Protein AF-A0A9N9NMV3-F1 (afdb_monomer_lite)

Sequence (91 aa):
SKLIDKITELEKENIKIKGGNVKLKQNIDELKKELEFKKNQKFQEKCILIAQILFNKEPIVEYYPSFMEELELDAFFQHHRIALEVQGAQH

Radius of gyration: 24.96 Å; chains: 1; bounding box: 46×26×73 Å

Secondary structure (DSSP, 8-state):
-HHHHHHHHHHHHHHHHHHHHHHHHHHHHHHHHHHHHHHHHHHHHHHHHHHHHHHTS--B------TTSS---SEEETTTTEEE-------

pLDDT: mean 82.85, std 15.13, range [41.72, 97.94]

Organism: NCBI:txid1348616

Foldseek 3Di:
DVVVVVVVVVVVVVVVVVVVVVVVVVVVVVVVVVVLVVVLVVVLVVVQVVVCVVVVHHWDCDQDCDPVNDAGFSTADVVVRDTHDRDRPDD

Structure (mmCIF, N/CA/C/O backbone):
data_AF-A0A9N9NMV3-F1
#
_entry.id   AF-A0A9N9NMV3-F1
#
loop_
_atom_site.group_PDB
_atom_site.id
_atom_site.type_symbol
_atom_site.label_atom_id
_atom_site.label_alt_id
_atom_site.label_comp_id
_atom_site.label_asym_id
_atom_site.label_entity_id
_atom_site.label_seq_id
_atom_site.pdbx_PDB_ins_code
_atom_site.Cartn_x
_atom_site.Cartn_y
_atom_site.Cartn_z
_atom_site.occupancy
_atom_site.B_iso_or_equiv
_atom_site.auth_seq_id
_atom_site.auth_comp_id
_atom_site.auth_asym_id
_atom_site.auth_atom_id
_atom_site.pdbx_PDB_model_num
ATOM 1 N N . SER A 1 1 ? 28.188 3.502 -43.271 1.00 86.06 1 SER A N 1
ATOM 2 C CA . SER A 1 1 ? 27.398 4.584 -43.908 1.00 86.06 1 SER A CA 1
ATOM 3 C C . SER A 1 1 ? 26.873 5.458 -42.790 1.00 86.06 1 SER A C 1
ATOM 5 O O . SER A 1 1 ? 26.326 4.889 -41.857 1.00 86.06 1 SER A O 1
ATOM 7 N N . LYS A 1 2 ? 26.986 6.793 -42.886 1.00 92.62 2 LYS A N 1
ATOM 8 C CA . LYS A 1 2 ? 26.512 7.743 -41.853 1.00 92.62 2 LYS A CA 1
ATOM 9 C C . LYS A 1 2 ? 25.059 7.499 -41.408 1.00 92.62 2 LYS A C 1
ATOM 11 O O . LYS A 1 2 ? 24.688 7.837 -40.291 1.00 92.62 2 LYS A O 1
ATOM 16 N N . LEU A 1 3 ? 24.239 6.912 -42.285 1.00 95.06 3 LEU A N 1
ATOM 17 C CA . LEU A 1 3 ? 22.855 6.544 -41.989 1.00 95.06 3 LEU A CA 1
ATOM 18 C C . LEU A 1 3 ? 22.756 5.389 -40.976 1.00 95.06 3 LEU A C 1
ATOM 20 O O . LEU A 1 3 ? 21.938 5.445 -40.066 1.00 95.06 3 LEU A O 1
ATOM 24 N N . ILE A 1 4 ? 23.600 4.364 -41.120 1.00 95.06 4 ILE A N 1
ATOM 25 C CA . ILE A 1 4 ? 23.612 3.176 -40.250 1.00 95.06 4 ILE A CA 1
ATOM 26 C C . ILE A 1 4 ? 24.067 3.559 -38.838 1.00 95.06 4 ILE A C 1
ATOM 28 O O . ILE A 1 4 ? 23.480 3.108 -37.856 1.00 95.06 4 ILE A O 1
ATOM 32 N N . ASP A 1 5 ? 25.060 4.445 -38.738 1.00 95.31 5 ASP A N 1
ATOM 33 C CA . ASP A 1 5 ? 25.568 4.929 -37.451 1.00 95.31 5 ASP A CA 1
ATOM 34 C C . ASP A 1 5 ? 24.465 5.678 -36.683 1.00 95.31 5 ASP A C 1
ATOM 36 O O . ASP A 1 5 ? 24.218 5.400 -35.511 1.00 95.31 5 ASP A O 1
ATOM 40 N N . LYS A 1 6 ? 23.708 6.538 -37.381 1.00 96.75 6 LYS A N 1
ATOM 41 C CA . LYS A 1 6 ? 22.568 7.271 -36.811 1.00 96.75 6 LYS A CA 1
ATOM 42 C C . LYS A 1 6 ? 21.425 6.350 -36.367 1.00 96.75 6 LYS A C 1
ATOM 44 O O . LYS A 1 6 ? 20.830 6.580 -35.319 1.00 96.75 6 LYS A O 1
ATOM 49 N N . ILE A 1 7 ? 21.116 5.308 -37.144 1.00 97.25 7 ILE A N 1
ATOM 50 C CA . ILE A 1 7 ? 20.114 4.296 -36.763 1.00 97.25 7 ILE A CA 1
ATOM 51 C C . ILE A 1 7 ? 20.548 3.586 -35.476 1.00 97.25 7 ILE A C 1
ATOM 53 O O . ILE A 1 7 ? 19.760 3.479 -34.541 1.00 97.25 7 ILE A O 1
ATOM 57 N N . THR A 1 8 ? 21.818 3.189 -35.394 1.00 96.50 8 THR A N 1
ATOM 58 C CA . THR A 1 8 ? 22.378 2.511 -34.216 1.00 96.50 8 THR A CA 1
ATOM 59 C C . THR A 1 8 ? 22.316 3.391 -32.960 1.00 96.50 8 THR A C 1
ATOM 61 O O . THR A 1 8 ? 22.030 2.901 -31.866 1.00 96.50 8 THR A O 1
ATOM 64 N N . GLU A 1 9 ? 22.577 4.696 -33.078 1.00 96.88 9 GLU A N 1
ATOM 65 C CA . GLU A 1 9 ? 22.432 5.640 -31.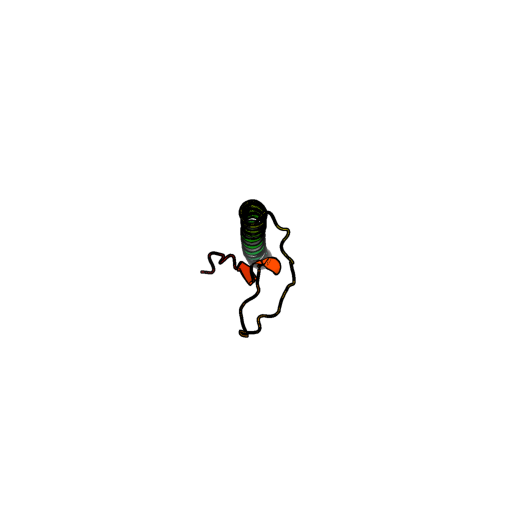958 1.00 96.88 9 GLU A CA 1
ATOM 66 C C . GLU A 1 9 ? 20.976 5.763 -31.495 1.00 96.88 9 GLU A C 1
ATOM 68 O O . GLU A 1 9 ? 20.701 5.650 -30.299 1.00 96.88 9 GLU A O 1
ATOM 73 N N . LEU A 1 10 ? 20.036 5.907 -32.434 1.00 97.31 10 LEU A N 1
ATOM 74 C CA . LEU A 1 10 ? 18.606 5.980 -32.125 1.00 97.31 10 LEU A CA 1
ATOM 75 C C . LEU A 1 10 ? 18.091 4.698 -31.459 1.00 97.31 10 LEU A C 1
ATOM 77 O O . LEU A 1 10 ? 17.274 4.764 -30.542 1.00 97.31 10 LEU A O 1
ATOM 81 N N . GLU A 1 11 ? 18.577 3.526 -31.870 1.00 97.25 11 GLU A N 1
ATOM 82 C CA . GLU A 1 11 ? 18.236 2.255 -31.225 1.00 97.25 11 GLU A CA 1
ATOM 83 C C . GLU A 1 11 ? 18.723 2.201 -29.773 1.00 97.25 11 GLU A C 1
ATOM 85 O O . GLU A 1 11 ? 17.967 1.792 -28.887 1.00 97.25 11 GLU A O 1
ATOM 90 N N . LYS A 1 12 ? 19.945 2.677 -29.498 1.00 96.88 12 LYS A N 1
ATOM 91 C CA . LYS A 1 12 ? 20.483 2.772 -28.129 1.00 96.88 12 LYS A CA 1
ATOM 92 C C . LYS A 1 12 ? 19.658 3.718 -27.260 1.00 96.88 12 LYS A C 1
ATOM 94 O O . LYS A 1 12 ? 19.330 3.374 -26.122 1.00 96.88 12 LYS A O 1
ATOM 99 N N . GLU A 1 13 ? 19.296 4.887 -27.786 1.00 97.50 13 GLU A N 1
ATOM 100 C CA . GLU A 1 13 ? 18.421 5.831 -27.085 1.00 97.50 13 GLU A CA 1
ATOM 101 C C . GLU A 1 13 ? 17.044 5.221 -26.814 1.00 97.50 13 GLU A C 1
ATOM 103 O O . GLU A 1 13 ? 16.545 5.304 -25.693 1.00 97.50 13 GLU A O 1
ATOM 108 N N . ASN A 1 14 ? 16.463 4.525 -27.792 1.00 97.56 14 ASN A N 1
ATOM 109 C CA . ASN A 1 14 ? 15.171 3.864 -27.642 1.00 97.56 14 ASN A CA 1
ATOM 110 C C . ASN A 1 14 ? 15.212 2.761 -26.570 1.00 97.56 14 ASN A C 1
ATOM 112 O O . ASN A 1 14 ? 14.306 2.668 -25.743 1.00 97.56 14 ASN A O 1
ATOM 116 N N . ILE A 1 15 ? 16.282 1.961 -26.515 1.00 97.62 15 ILE A N 1
ATOM 117 C CA . 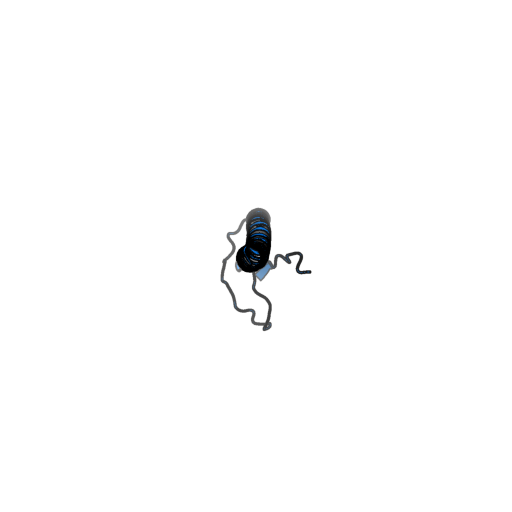ILE A 1 15 ? 16.485 0.962 -25.451 1.00 97.62 15 ILE A CA 1
ATOM 118 C C . ILE A 1 15 ? 16.551 1.643 -24.078 1.00 97.62 15 ILE A C 1
ATOM 120 O O . ILE A 1 15 ? 15.881 1.205 -23.140 1.00 97.62 15 ILE A O 1
ATOM 124 N N . LYS A 1 16 ? 17.302 2.745 -23.959 1.00 97.69 16 LYS A N 1
ATOM 125 C CA . LYS A 1 16 ? 17.411 3.513 -22.710 1.00 97.69 16 LYS A CA 1
ATOM 126 C C . LYS A 1 16 ? 16.063 4.100 -22.279 1.00 97.69 16 LYS A C 1
ATOM 128 O O . LYS A 1 16 ? 15.703 3.991 -21.108 1.00 97.69 16 LYS A O 1
ATOM 133 N N . ILE A 1 17 ? 15.304 4.674 -23.214 1.00 97.94 17 ILE A N 1
ATOM 134 C CA . ILE A 1 17 ? 13.963 5.223 -22.966 1.00 97.94 17 ILE A CA 1
ATOM 135 C C . ILE A 1 17 ? 13.008 4.116 -22.517 1.00 97.94 17 ILE A C 1
ATOM 137 O O . ILE A 1 17 ? 12.325 4.270 -21.506 1.00 97.94 17 ILE A O 1
ATOM 141 N N . LYS A 1 18 ? 12.992 2.971 -23.209 1.00 97.50 18 LYS A N 1
ATOM 142 C CA . LYS A 1 18 ? 12.170 1.815 -22.824 1.00 97.50 18 LYS A CA 1
ATOM 143 C C . LYS A 1 18 ? 12.503 1.330 -21.414 1.00 97.50 18 LYS A C 1
ATOM 145 O O . LYS A 1 18 ? 11.586 1.110 -20.628 1.00 97.50 18 LYS A O 1
ATOM 150 N N . GLY A 1 19 ? 13.788 1.229 -21.071 1.00 97.81 19 GLY A N 1
ATOM 151 C CA . GLY A 1 19 ? 14.223 0.881 -19.716 1.00 97.81 19 GLY A CA 1
ATOM 152 C C . GLY A 1 19 ? 13.740 1.886 -18.665 1.00 97.81 19 GLY A C 1
ATOM 153 O O . GLY A 1 19 ? 13.204 1.493 -17.629 1.00 97.81 19 GLY A O 1
ATOM 154 N N . GLY A 1 20 ? 13.850 3.185 -18.961 1.00 97.94 20 GLY A N 1
ATOM 155 C CA . GLY A 1 20 ? 13.316 4.252 -18.110 1.00 97.94 20 GLY A CA 1
ATOM 156 C C . GLY A 1 20 ? 11.802 4.147 -17.904 1.00 97.94 20 GLY A C 1
ATOM 157 O O . GLY A 1 20 ? 11.331 4.236 -16.773 1.00 97.94 20 GLY A O 1
ATOM 158 N N . ASN A 1 21 ? 11.047 3.874 -18.970 1.00 97.69 21 ASN A N 1
ATOM 159 C CA . ASN A 1 21 ? 9.592 3.722 -18.914 1.00 97.69 21 ASN A CA 1
ATOM 160 C C . ASN A 1 21 ? 9.157 2.528 -18.054 1.00 97.69 21 ASN A C 1
ATOM 162 O O . ASN A 1 21 ? 8.189 2.642 -17.304 1.00 97.69 21 ASN A O 1
ATOM 166 N N . VAL A 1 22 ? 9.873 1.399 -18.122 1.00 97.69 22 VAL A N 1
ATOM 167 C CA . VAL A 1 22 ? 9.601 0.234 -17.259 1.00 97.69 22 VAL A CA 1
ATOM 168 C C . VAL A 1 22 ? 9.796 0.597 -15.788 1.00 97.69 22 VAL A C 1
ATOM 170 O O . VAL A 1 22 ? 8.914 0.326 -14.974 1.00 97.69 22 VAL A O 1
ATOM 173 N N . LYS A 1 23 ? 10.902 1.272 -15.453 1.00 97.50 23 LYS A N 1
ATOM 174 C CA . LYS A 1 23 ? 11.188 1.695 -14.076 1.00 97.50 23 LYS A CA 1
ATOM 175 C C . LYS A 1 23 ? 10.163 2.706 -13.555 1.00 97.50 23 LYS A C 1
ATOM 177 O O . LYS A 1 23 ? 9.699 2.591 -12.428 1.00 97.50 23 LYS A O 1
ATOM 182 N N . LEU A 1 24 ? 9.768 3.675 -14.383 1.00 97.81 24 LEU A N 1
ATOM 183 C CA . LEU A 1 24 ? 8.723 4.636 -14.024 1.00 97.81 24 LEU A CA 1
ATOM 184 C C . LEU A 1 24 ? 7.384 3.946 -13.756 1.00 97.81 24 LEU A C 1
ATOM 186 O O . LEU A 1 24 ? 6.702 4.302 -12.799 1.00 97.81 24 LEU A O 1
ATOM 190 N N . LYS A 1 25 ? 7.023 2.941 -14.561 1.00 97.75 25 LYS A N 1
ATOM 191 C CA . LYS A 1 25 ? 5.799 2.165 -14.349 1.00 97.75 25 LYS A CA 1
ATOM 192 C C . LYS A 1 25 ? 5.818 1.423 -13.008 1.00 97.75 25 LYS A C 1
ATOM 194 O O . LYS A 1 25 ? 4.845 1.517 -12.272 1.00 97.75 25 LYS A O 1
ATOM 199 N N . GLN A 1 26 ? 6.931 0.769 -12.671 1.00 96.38 26 GLN A N 1
ATOM 200 C CA . GLN A 1 26 ? 7.105 0.101 -11.373 1.00 96.38 26 GLN A CA 1
ATOM 201 C C . GLN A 1 26 ? 6.944 1.080 -10.204 1.00 96.38 26 GLN A C 1
ATOM 203 O O . GLN A 1 26 ? 6.144 0.830 -9.307 1.00 96.38 26 GLN A O 1
ATOM 208 N N . ASN A 1 27 ? 7.609 2.239 -10.267 1.00 97.50 27 ASN A N 1
ATOM 209 C CA . ASN A 1 27 ? 7.486 3.270 -9.235 1.00 97.50 27 ASN A CA 1
ATOM 210 C C . ASN A 1 27 ? 6.039 3.774 -9.078 1.00 97.50 27 ASN A C 1
ATOM 212 O O . ASN A 1 27 ? 5.594 4.041 -7.967 1.00 97.50 27 ASN A O 1
ATOM 216 N N . ILE A 1 28 ? 5.292 3.923 -10.179 1.00 97.56 28 ILE A N 1
ATOM 217 C CA . ILE A 1 28 ? 3.878 4.329 -10.128 1.00 97.56 28 ILE A CA 1
ATOM 218 C C . ILE A 1 28 ? 3.032 3.271 -9.415 1.00 97.56 28 ILE A C 1
ATOM 220 O O . ILE A 1 28 ? 2.168 3.629 -8.615 1.00 97.56 28 ILE A O 1
ATOM 224 N N . ASP A 1 29 ? 3.258 1.990 -9.698 1.00 95.75 29 ASP A N 1
ATOM 225 C CA . ASP A 1 29 ? 2.504 0.902 -9.074 1.00 95.75 29 ASP A CA 1
ATOM 226 C C . ASP A 1 29 ? 2.822 0.785 -7.571 1.00 95.75 29 ASP A C 1
ATOM 228 O O . ASP A 1 29 ? 1.913 0.584 -6.766 1.00 95.75 29 ASP A O 1
ATOM 232 N N . GLU A 1 30 ? 4.078 0.996 -7.168 1.00 94.81 30 GLU A N 1
ATOM 233 C CA . GLU A 1 30 ? 4.476 1.088 -5.754 1.00 94.81 30 GLU A CA 1
ATOM 234 C C . GLU A 1 30 ? 3.816 2.278 -5.045 1.00 94.81 30 GLU A C 1
ATOM 236 O O . GLU A 1 30 ? 3.211 2.109 -3.986 1.00 94.81 30 GLU A O 1
ATOM 241 N N . LEU A 1 31 ? 3.843 3.469 -5.655 1.00 94.50 31 LEU A N 1
ATOM 242 C CA . LEU A 1 31 ? 3.208 4.666 -5.092 1.00 94.50 31 LEU A CA 1
ATOM 243 C C . LEU A 1 31 ? 1.688 4.519 -4.954 1.00 94.50 31 LEU A C 1
ATOM 245 O O . LEU A 1 31 ? 1.103 5.048 -4.008 1.00 94.50 31 LEU A O 1
ATOM 249 N N . LYS A 1 32 ? 1.028 3.806 -5.875 1.00 92.56 32 LYS A N 1
ATOM 250 C CA . LYS A 1 32 ? -0.407 3.496 -5.763 1.00 92.56 32 LYS A CA 1
ATOM 251 C C . LYS A 1 32 ? -0.697 2.611 -4.557 1.00 92.56 32 LYS A C 1
ATOM 253 O O . LYS A 1 32 ? -1.591 2.945 -3.784 1.00 92.56 32 LYS A O 1
ATOM 258 N N . LYS A 1 33 ? 0.090 1.546 -4.367 1.00 88.31 33 LYS A N 1
ATOM 259 C CA . LYS A 1 33 ? -0.023 0.662 -3.197 1.00 88.31 33 LYS A CA 1
ATOM 260 C C . LYS A 1 33 ? 0.203 1.426 -1.895 1.00 88.31 33 LYS A C 1
ATOM 262 O O . LYS A 1 33 ? -0.576 1.284 -0.960 1.00 88.31 33 LYS A O 1
ATOM 267 N N . GLU A 1 34 ? 1.223 2.284 -1.843 1.00 85.88 34 GLU A N 1
ATOM 268 C CA . GLU A 1 34 ? 1.492 3.118 -0.665 1.00 85.88 34 GLU A CA 1
ATOM 269 C C . GLU A 1 34 ? 0.338 4.097 -0.381 1.00 85.88 34 GLU A C 1
ATOM 271 O O . GLU A 1 34 ? -0.049 4.305 0.771 1.00 85.88 34 GLU A O 1
ATOM 276 N N . LEU A 1 35 ? -0.246 4.692 -1.426 1.00 83.75 35 LEU A N 1
ATOM 277 C CA . LEU A 1 35 ? -1.388 5.593 -1.290 1.00 83.75 35 LEU A CA 1
ATOM 278 C C . LEU A 1 35 ? -2.637 4.870 -0.770 1.00 83.75 35 LEU A C 1
ATOM 280 O O . LEU A 1 35 ? -3.347 5.419 0.074 1.00 83.75 35 LEU A O 1
ATOM 284 N N . GLU A 1 36 ? -2.920 3.668 -1.269 1.00 80.75 36 GLU A N 1
ATOM 285 C CA . GLU A 1 36 ? -4.019 2.828 -0.782 1.00 80.75 36 GLU A CA 1
ATOM 286 C C . GLU A 1 36 ? -3.800 2.414 0.673 1.00 80.75 36 GLU A C 1
ATOM 288 O O . GLU A 1 36 ? -4.689 2.622 1.499 1.00 80.75 36 GLU A O 1
ATOM 293 N N . PHE A 1 37 ? -2.593 1.956 1.016 1.00 79.50 37 PHE A N 1
ATOM 294 C CA . PHE A 1 37 ? -2.216 1.628 2.390 1.00 79.50 37 PHE A CA 1
ATOM 295 C C . PHE A 1 37 ? -2.463 2.806 3.345 1.00 79.50 37 PHE A C 1
ATOM 297 O O . PHE A 1 37 ? -3.152 2.657 4.352 1.00 79.50 37 PHE A O 1
ATOM 304 N N . LYS A 1 38 ? -2.005 4.017 2.995 1.00 78.31 38 LYS A N 1
ATOM 305 C CA . LYS A 1 38 ? -2.219 5.224 3.817 1.00 78.31 38 LYS A CA 1
ATOM 306 C C . LYS A 1 38 ? -3.690 5.611 3.960 1.00 78.31 38 LYS A C 1
ATOM 308 O O . LYS A 1 38 ? -4.097 6.122 5.005 1.00 78.31 38 LYS A O 1
ATOM 313 N N . LYS A 1 39 ? -4.503 5.420 2.916 1.00 76.50 39 LYS A N 1
ATOM 314 C CA . LYS A 1 39 ? -5.952 5.670 2.996 1.00 76.50 39 LYS A CA 1
ATOM 315 C C . LYS A 1 39 ? -6.623 4.694 3.957 1.00 76.50 39 LYS A C 1
ATOM 317 O O . LYS A 1 39 ? -7.437 5.139 4.766 1.00 76.50 39 LYS A O 1
ATOM 322 N N . ASN A 1 40 ? -6.254 3.418 3.883 1.00 79.56 40 ASN A N 1
ATOM 323 C CA . ASN A 1 40 ? -6.776 2.377 4.763 1.00 79.56 40 ASN A CA 1
ATOM 324 C C . ASN A 1 40 ? -6.355 2.632 6.215 1.00 79.56 40 ASN A C 1
ATOM 326 O O . ASN A 1 40 ? -7.221 2.651 7.082 1.00 79.56 40 ASN A O 1
ATOM 330 N N . GLN A 1 41 ? -5.094 3.003 6.459 1.00 81.88 41 GLN A N 1
ATOM 331 C CA . GLN A 1 41 ? -4.602 3.403 7.783 1.00 81.88 41 GLN A CA 1
ATOM 332 C C . GLN A 1 41 ? -5.398 4.576 8.377 1.00 81.88 41 GLN A C 1
ATOM 334 O O . GLN A 1 41 ? -5.888 4.512 9.501 1.00 81.88 41 GLN A O 1
ATOM 339 N N . LYS A 1 42 ? -5.612 5.647 7.602 1.00 82.38 42 LYS A N 1
ATOM 340 C CA . LYS A 1 42 ? -6.403 6.802 8.060 1.00 82.38 42 LYS A CA 1
ATOM 341 C C . LYS A 1 42 ? -7.863 6.435 8.354 1.00 82.38 42 LYS A C 1
ATOM 343 O O . LYS A 1 42 ? -8.521 7.099 9.155 1.00 82.38 42 LYS A O 1
ATOM 348 N N . PHE A 1 43 ? -8.407 5.442 7.654 1.00 83.75 43 PHE A N 1
ATOM 349 C CA . PHE A 1 43 ? -9.749 4.930 7.914 1.00 83.75 43 PHE A CA 1
ATOM 350 C C . PHE A 1 43 ? -9.779 4.072 9.186 1.00 83.75 43 PHE A C 1
ATOM 352 O O . PHE A 1 43 ? -10.622 4.327 10.044 1.00 83.75 43 PHE A O 1
ATOM 359 N N . GLN A 1 44 ? -8.811 3.165 9.355 1.00 82.50 44 GLN A N 1
ATOM 360 C CA . GLN A 1 44 ? -8.594 2.373 10.570 1.00 82.50 44 GLN A CA 1
ATOM 361 C C . GLN A 1 44 ? -8.529 3.262 11.816 1.00 82.50 44 GLN A C 1
ATOM 363 O O . GLN A 1 44 ? -9.317 3.084 12.742 1.00 82.50 44 GLN A O 1
ATOM 368 N N . GLU A 1 45 ? -7.690 4.299 11.803 1.00 85.25 45 GLU A N 1
ATOM 369 C CA . GLU A 1 45 ? -7.558 5.254 12.913 1.00 85.25 45 GLU A CA 1
ATOM 370 C C . GLU A 1 45 ? -8.891 5.923 13.285 1.00 85.25 45 GLU A C 1
ATOM 372 O O . GLU A 1 45 ? -9.213 6.087 14.464 1.00 85.25 45 GLU A O 1
ATOM 377 N N . LYS A 1 46 ? -9.709 6.287 12.288 1.00 89.38 46 LYS A N 1
ATOM 378 C CA . LYS A 1 46 ? -11.037 6.873 12.525 1.00 89.38 46 LYS A CA 1
ATOM 379 C C . LYS A 1 46 ? -12.013 5.864 13.120 1.00 89.38 46 LYS A C 1
ATOM 381 O O . LYS A 1 46 ? -12.769 6.231 14.016 1.00 89.38 46 LYS A O 1
ATOM 386 N N . CYS A 1 47 ? -12.017 4.627 12.628 1.00 85.88 47 CYS A N 1
ATOM 387 C CA . CYS A 1 47 ? -12.845 3.550 13.171 1.00 85.88 47 CYS A CA 1
ATOM 388 C C . CYS A 1 47 ? -12.486 3.262 14.629 1.00 85.88 47 CYS A C 1
ATOM 390 O O . CYS A 1 47 ? -13.386 3.181 15.467 1.00 85.88 47 CYS A O 1
ATOM 392 N N . ILE A 1 48 ? -11.187 3.198 14.938 1.00 85.19 48 ILE A N 1
ATOM 393 C CA . ILE A 1 48 ? -10.689 3.058 16.306 1.00 85.19 48 ILE A CA 1
ATOM 394 C C . ILE A 1 48 ? -11.234 4.204 17.154 1.00 85.19 48 ILE A C 1
ATOM 396 O O . ILE A 1 48 ? -11.937 3.928 18.119 1.00 85.19 48 ILE A O 1
ATOM 400 N N . LEU A 1 49 ? -11.011 5.466 16.762 1.00 89.81 49 LEU A N 1
ATOM 401 C CA . LEU A 1 49 ? -11.468 6.651 17.504 1.00 89.81 49 LEU A CA 1
ATOM 402 C C . LEU A 1 49 ? -12.983 6.642 17.773 1.00 89.81 49 LEU A C 1
ATOM 404 O O . LEU A 1 49 ? -13.415 6.929 18.888 1.00 89.81 49 LEU A O 1
ATOM 408 N N . ILE A 1 50 ? -13.797 6.283 16.775 1.00 89.50 50 ILE A N 1
ATOM 409 C CA . ILE A 1 50 ? -15.252 6.148 16.938 1.00 89.50 50 ILE A CA 1
ATOM 410 C C . ILE A 1 50 ? -15.573 5.086 17.993 1.00 89.50 50 ILE A C 1
ATOM 412 O O . ILE A 1 50 ? -16.391 5.336 18.878 1.00 89.50 50 ILE A O 1
ATOM 416 N N . ALA A 1 51 ? -14.918 3.925 17.943 1.00 87.19 51 ALA A N 1
ATOM 417 C CA . ALA A 1 51 ? -15.107 2.875 18.934 1.00 87.19 51 ALA A CA 1
ATOM 418 C C . ALA A 1 51 ? -14.663 3.322 20.341 1.00 87.19 51 ALA A C 1
ATOM 420 O O . ALA A 1 51 ? -15.372 3.044 21.306 1.00 87.19 51 ALA A O 1
ATOM 421 N N . GLN A 1 52 ? -13.577 4.096 20.473 1.00 88.88 52 GLN A N 1
ATOM 422 C CA . GLN A 1 52 ? -13.177 4.681 21.764 1.00 88.88 52 GLN A CA 1
ATOM 423 C C . GLN A 1 52 ? -14.282 5.558 22.358 1.00 88.88 52 GLN A C 1
ATOM 425 O O . GLN A 1 52 ? -14.588 5.448 23.545 1.00 88.88 52 GLN A O 1
ATOM 430 N N . ILE A 1 53 ? -14.904 6.401 21.525 1.00 92.44 53 ILE A N 1
ATOM 431 C CA . ILE A 1 53 ? -15.997 7.294 21.927 1.00 92.44 53 ILE A CA 1
ATOM 432 C C . ILE A 1 53 ? -17.247 6.488 22.305 1.00 92.44 53 ILE A C 1
ATOM 434 O O . ILE A 1 53 ? -17.848 6.753 23.344 1.00 92.44 53 ILE A O 1
ATOM 438 N N . LEU A 1 54 ? -17.629 5.491 21.499 1.00 90.81 54 LEU A N 1
ATOM 439 C CA . LEU A 1 54 ? -18.814 4.658 21.742 1.00 90.81 54 LEU A CA 1
ATOM 440 C C . LEU A 1 54 ? -18.691 3.820 23.016 1.00 90.81 54 LEU A C 1
ATOM 442 O O . LEU A 1 54 ? -19.658 3.686 23.764 1.00 90.81 54 LEU A O 1
ATOM 446 N N . PHE A 1 55 ? -17.509 3.262 23.266 1.00 86.88 55 PHE A N 1
ATOM 447 C CA . PHE A 1 55 ? -17.261 2.420 24.432 1.00 86.88 55 PHE A CA 1
ATOM 448 C C . PHE A 1 55 ? -16.786 3.211 25.653 1.00 86.88 55 PHE A C 1
ATOM 450 O O . PHE A 1 55 ? -16.712 2.638 26.738 1.00 86.88 55 PHE A O 1
ATOM 457 N N . ASN A 1 56 ? -16.477 4.505 25.499 1.00 89.44 56 ASN A N 1
ATOM 458 C CA . ASN A 1 56 ? -15.884 5.364 26.527 1.00 89.44 56 ASN A CA 1
ATOM 459 C C . ASN A 1 56 ? -14.684 4.692 27.229 1.00 89.44 56 ASN A C 1
ATOM 461 O O . ASN A 1 56 ? -14.552 4.700 28.459 1.00 89.44 56 ASN A O 1
ATOM 465 N N . LYS A 1 57 ? -13.855 4.012 26.432 1.00 85.94 57 LYS A N 1
ATOM 466 C CA . LYS A 1 57 ? -12.681 3.252 26.870 1.00 85.94 57 LYS A CA 1
ATOM 467 C C . LYS A 1 57 ? -11.596 3.350 25.814 1.00 85.94 57 LYS A C 1
ATOM 469 O O . LYS A 1 57 ? -11.882 3.300 24.621 1.00 85.94 57 LYS A O 1
ATOM 474 N N . GLU A 1 58 ? -10.353 3.425 26.267 1.00 84.00 58 GLU A N 1
ATOM 475 C CA . GLU A 1 58 ? -9.213 3.257 25.377 1.00 84.00 58 GLU A CA 1
ATOM 476 C C . GLU A 1 58 ? -9.101 1.776 24.963 1.00 84.00 58 GLU A C 1
ATOM 478 O O . GLU A 1 58 ? -9.278 0.887 25.806 1.00 84.00 58 GLU A O 1
ATOM 483 N N . PRO A 1 59 ? -8.861 1.488 23.675 1.00 80.56 59 PRO A N 1
ATOM 484 C CA . PRO A 1 59 ? -8.573 0.157 23.204 1.00 80.56 59 PRO A CA 1
ATOM 485 C C . PRO A 1 59 ? -7.133 -0.174 23.552 1.00 80.56 59 PRO A C 1
ATOM 487 O O . PRO A 1 59 ? -6.237 0.670 23.507 1.00 80.56 59 PRO A O 1
ATOM 490 N N . ILE A 1 60 ? -6.904 -1.445 23.812 1.00 77.06 60 ILE A N 1
ATOM 491 C CA . ILE A 1 60 ? -5.572 -2.001 23.769 1.00 77.06 60 ILE A CA 1
ATOM 492 C C . ILE A 1 60 ? -5.288 -2.259 22.291 1.00 77.06 60 ILE A C 1
ATOM 494 O O . ILE A 1 60 ? -5.907 -3.120 21.663 1.00 77.06 60 ILE A O 1
ATOM 498 N N . VAL A 1 61 ? -4.390 -1.460 21.717 1.00 64.19 61 VAL A N 1
ATOM 499 C CA . VAL A 1 61 ? -3.803 -1.741 20.402 1.00 64.19 61 VAL A CA 1
ATOM 500 C C . VAL A 1 61 ? -2.706 -2.775 20.634 1.00 64.19 61 VAL A C 1
ATOM 502 O O . VAL A 1 61 ? -1.516 -2.477 20.631 1.00 64.19 61 VAL A O 1
ATOM 505 N N . GLU A 1 62 ? -3.119 -3.995 20.957 1.00 56.12 62 GLU A N 1
ATOM 506 C CA . GLU A 1 62 ? -2.240 -5.151 20.911 1.00 56.12 62 GLU A CA 1
ATOM 507 C C . GLU A 1 62 ? -2.418 -5.748 19.524 1.00 56.12 62 GLU A C 1
ATOM 509 O O . GLU A 1 62 ? -3.490 -6.260 19.200 1.00 56.12 62 GLU A O 1
ATOM 514 N N . TYR A 1 63 ? -1.367 -5.652 18.705 1.00 50.47 63 TYR A N 1
ATOM 515 C CA . TYR A 1 63 ? -1.209 -6.482 17.517 1.00 50.47 63 TYR A CA 1
ATOM 516 C C . TYR A 1 63 ? -1.185 -7.929 18.009 1.00 50.47 63 TYR A C 1
ATOM 518 O O . TYR A 1 63 ? -0.134 -8.471 18.350 1.00 50.47 63 TYR A O 1
ATOM 526 N N . TYR A 1 64 ? -2.364 -8.520 18.171 1.00 51.66 64 TYR A N 1
ATOM 527 C CA . TYR A 1 64 ? -2.494 -9.933 18.449 1.00 51.66 64 TYR A CA 1
ATOM 528 C C . TYR A 1 64 ? -2.362 -10.624 17.097 1.00 51.66 64 TYR A C 1
ATOM 530 O O . TYR A 1 64 ? -3.240 -10.440 16.250 1.00 51.66 64 TYR A O 1
ATOM 538 N N . PRO A 1 65 ? -1.312 -11.434 16.875 1.00 48.81 65 PRO A N 1
ATOM 539 C CA . PRO A 1 65 ? -1.406 -12.462 15.861 1.00 48.81 65 PRO A CA 1
ATOM 540 C C . PRO A 1 65 ? -2.598 -13.306 16.291 1.00 48.81 65 PRO A C 1
ATOM 542 O O . PRO A 1 65 ? -2.604 -13.884 17.381 1.00 48.81 65 PRO A O 1
ATOM 545 N N . SER A 1 66 ? -3.665 -13.227 15.509 1.00 51.62 66 SER A N 1
ATOM 546 C CA . SER A 1 66 ? -4.953 -13.807 15.843 1.00 51.62 66 SER A CA 1
ATOM 547 C C . SER A 1 66 ? -4.787 -15.241 16.350 1.00 51.62 66 SER A C 1
ATOM 549 O O . SER A 1 66 ? -4.050 -16.030 15.761 1.00 51.62 66 SER A O 1
ATOM 551 N N . PHE A 1 67 ? -5.527 -15.616 17.391 1.00 45.59 67 PHE A N 1
ATOM 552 C CA . PHE A 1 67 ? -5.695 -17.030 17.744 1.00 45.59 67 PHE A CA 1
ATOM 553 C C . PHE A 1 67 ? -6.380 -17.830 16.610 1.00 45.59 67 PHE A C 1
ATOM 555 O O . PHE A 1 67 ? -6.340 -19.053 16.593 1.00 45.59 67 PHE A O 1
ATOM 562 N N . MET A 1 68 ? -6.991 -17.130 15.651 1.00 49.81 68 MET A N 1
ATOM 563 C CA . MET A 1 68 ? -7.685 -17.647 14.471 1.00 49.81 68 MET A CA 1
ATOM 564 C C . MET A 1 68 ? -6.798 -17.582 13.212 1.00 49.81 68 MET A C 1
ATOM 566 O O . MET A 1 68 ? -7.272 -17.140 12.181 1.00 49.81 68 MET A O 1
ATOM 570 N N . GLU A 1 69 ? -5.503 -17.900 13.319 1.00 53.50 69 GLU A N 1
ATOM 571 C CA . GLU A 1 69 ? -4.495 -18.067 12.242 1.00 53.50 69 GLU A CA 1
ATOM 572 C C . GLU A 1 69 ? -4.350 -17.004 11.112 1.00 53.50 69 GLU A C 1
ATOM 574 O O . GLU A 1 69 ? -3.346 -17.054 10.411 1.00 53.50 69 GLU A O 1
ATOM 579 N N . GLU A 1 70 ? -5.219 -15.994 10.956 1.00 52.47 70 GLU A N 1
ATOM 580 C CA . GLU A 1 70 ? -5.211 -15.056 9.810 1.00 52.47 70 GLU A CA 1
ATOM 581 C C . GLU A 1 70 ? -5.782 -13.643 10.103 1.00 52.47 70 GLU A C 1
ATOM 583 O O . GLU A 1 70 ? -5.789 -12.792 9.217 1.00 52.47 70 GLU A O 1
ATOM 588 N N . LEU A 1 71 ? -6.250 -13.346 11.324 1.00 56.25 71 LEU A N 1
ATOM 589 C CA . LEU A 1 71 ? -6.982 -12.102 11.641 1.00 56.25 71 LEU A CA 1
ATOM 590 C C . LEU A 1 71 ? -6.172 -11.072 12.451 1.00 56.25 71 LEU A C 1
ATOM 592 O O . LEU A 1 71 ? -6.203 -11.046 13.682 1.00 56.25 71 LEU A O 1
ATOM 596 N N . GLU A 1 72 ? -5.452 -10.189 11.770 1.00 63.78 72 GLU A N 1
ATOM 597 C CA . GLU A 1 72 ? -4.828 -9.028 12.413 1.00 63.78 72 GLU A CA 1
ATOM 598 C C . GLU A 1 72 ? -5.917 -8.083 12.963 1.00 63.78 72 GLU A C 1
ATOM 600 O O . GLU A 1 72 ? -6.713 -7.533 12.206 1.00 63.78 72 GLU A O 1
ATOM 605 N N . LEU A 1 73 ? -6.002 -7.937 14.289 1.00 72.25 73 LEU A N 1
ATOM 606 C CA . LEU A 1 73 ? -6.990 -7.063 14.932 1.00 72.25 73 LEU A CA 1
ATOM 607 C C . LEU A 1 73 ? -6.484 -5.616 14.974 1.00 72.25 73 LEU A C 1
ATOM 609 O O . LEU A 1 73 ? -5.390 -5.362 15.474 1.00 72.25 73 LEU A O 1
ATOM 613 N N . ASP A 1 74 ? -7.311 -4.658 14.552 1.00 76.12 74 ASP A N 1
ATOM 614 C CA . ASP A 1 74 ? -6.967 -3.229 14.594 1.00 76.12 74 ASP A CA 1
ATOM 615 C C . ASP A 1 74 ? -7.059 -2.640 16.010 1.00 76.12 74 ASP A C 1
ATOM 617 O O . ASP A 1 74 ? -6.328 -1.714 16.363 1.00 76.12 74 ASP A O 1
ATOM 621 N N . ALA A 1 75 ? -7.981 -3.148 16.835 1.00 80.62 75 ALA A N 1
ATOM 622 C CA . ALA A 1 75 ? -8.120 -2.744 18.233 1.00 80.62 75 ALA A CA 1
ATOM 623 C C . ALA A 1 75 ? -8.859 -3.791 19.075 1.00 80.62 75 ALA A C 1
ATOM 625 O O . ALA A 1 75 ? -9.804 -4.429 18.613 1.00 80.62 75 ALA A O 1
ATOM 626 N N . PHE A 1 76 ? -8.500 -3.901 20.356 1.00 83.88 76 PHE A N 1
ATOM 627 C CA . PHE A 1 76 ? -9.206 -4.748 21.315 1.00 83.88 76 PHE A CA 1
ATOM 628 C C . PHE A 1 76 ? -9.664 -3.963 22.550 1.00 83.88 76 PHE A C 1
ATOM 630 O O . PHE A 1 76 ? -8.879 -3.341 23.261 1.00 83.88 76 PHE A O 1
ATOM 637 N N . PHE A 1 77 ? -10.956 -4.022 22.859 1.00 84.44 77 PHE A N 1
ATOM 638 C CA . PHE A 1 77 ? -11.551 -3.395 24.036 1.00 84.44 77 PHE A CA 1
ATOM 639 C C . PHE A 1 77 ? -11.712 -4.433 25.146 1.00 84.44 77 PHE A C 1
ATOM 641 O O . PHE A 1 77 ? -12.786 -5.016 25.317 1.00 84.44 77 PHE A O 1
ATOM 648 N N . GLN A 1 78 ? -10.653 -4.643 25.933 1.00 82.19 78 G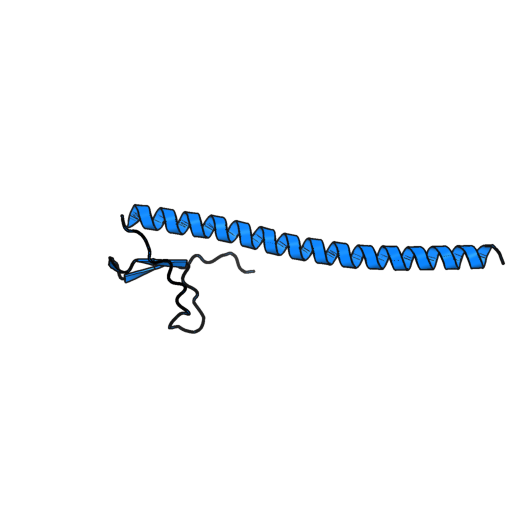LN A N 1
ATOM 649 C CA . GLN A 1 78 ? -10.584 -5.685 26.970 1.00 82.19 78 GLN A CA 1
ATOM 650 C C . GLN A 1 78 ? -11.774 -5.673 27.938 1.00 82.19 78 GLN A C 1
ATOM 652 O O . GLN A 1 78 ? -12.301 -6.729 28.285 1.00 82.19 78 GLN A O 1
ATOM 657 N N . HIS A 1 79 ? -12.229 -4.483 28.345 1.00 84.06 79 HIS A N 1
ATOM 658 C CA . HIS A 1 79 ? -13.340 -4.334 29.289 1.00 84.06 79 HIS A CA 1
ATOM 659 C C . HIS A 1 79 ? -14.661 -4.902 28.750 1.00 84.06 79 HIS A C 1
ATOM 661 O O . HIS A 1 79 ? -15.449 -5.461 29.507 1.00 84.06 79 HIS A O 1
ATOM 667 N N . HIS A 1 80 ? -14.875 -4.791 27.438 1.00 84.56 80 HIS A N 1
ATOM 668 C CA . HIS A 1 80 ? -16.080 -5.263 26.758 1.00 84.56 80 HIS A CA 1
ATOM 669 C C . HIS A 1 80 ? -15.879 -6.619 26.071 1.00 84.56 80 HIS A C 1
ATOM 671 O O . HIS A 1 80 ? -16.850 -7.216 25.619 1.00 84.56 80 HIS A O 1
ATOM 677 N N . ARG A 1 81 ? -14.632 -7.111 26.003 1.00 85.69 81 ARG A N 1
ATOM 678 C CA . ARG A 1 81 ? -14.226 -8.289 25.220 1.00 85.69 81 ARG A CA 1
ATOM 679 C C . ARG A 1 81 ? -14.645 -8.182 23.747 1.00 85.69 81 ARG A C 1
ATOM 681 O O . ARG A 1 81 ? -15.081 -9.161 23.151 1.00 85.69 81 ARG A O 1
ATOM 688 N N . ILE A 1 82 ? -14.517 -6.982 23.177 1.00 84.88 82 ILE A N 1
ATOM 689 C CA . ILE A 1 82 ? -14.834 -6.688 21.773 1.00 84.88 82 ILE A CA 1
ATOM 690 C C . ILE A 1 82 ? -13.529 -6.497 21.007 1.00 84.88 82 ILE A C 1
ATOM 692 O O . ILE A 1 82 ? -12.674 -5.723 21.433 1.00 84.88 82 ILE A O 1
ATOM 696 N N . ALA A 1 83 ? -13.404 -7.176 19.872 1.00 84.62 83 ALA A N 1
ATOM 697 C CA . ALA A 1 83 ? -12.342 -6.958 18.902 1.00 84.62 83 ALA A CA 1
ATOM 698 C C . ALA A 1 83 ? -12.887 -6.154 17.713 1.00 84.62 83 ALA A C 1
ATOM 700 O O . ALA A 1 83 ? -14.022 -6.371 17.288 1.00 84.62 83 ALA A O 1
ATOM 701 N N . LEU A 1 84 ? -1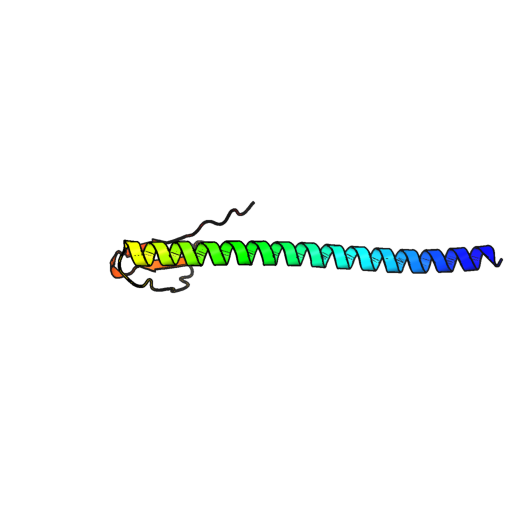2.090 -5.214 17.213 1.00 83.75 84 LEU A N 1
ATOM 702 C CA . LEU A 1 84 ? -12.373 -4.420 16.027 1.00 83.75 84 LEU A CA 1
ATOM 703 C C . LEU A 1 84 ? -11.418 -4.849 14.913 1.00 83.75 84 LEU A C 1
ATOM 705 O O . LEU A 1 84 ? -10.203 -4.816 15.093 1.00 83.75 84 LEU A O 1
ATOM 709 N N . GLU A 1 85 ? -11.999 -5.203 13.775 1.00 83.19 85 GLU A N 1
ATOM 710 C CA . GLU A 1 85 ? -11.320 -5.446 12.507 1.00 83.19 85 GLU A CA 1
ATOM 711 C C . GLU A 1 85 ? -11.957 -4.517 11.469 1.00 83.19 85 GLU A C 1
ATOM 713 O O . GLU A 1 85 ? -13.180 -4.449 11.314 1.00 83.19 85 GLU A O 1
ATOM 718 N N . VAL A 1 86 ? -11.124 -3.759 10.780 1.00 77.06 86 VAL A N 1
ATOM 719 C CA . VAL A 1 86 ? -11.477 -2.793 9.759 1.00 77.06 86 VA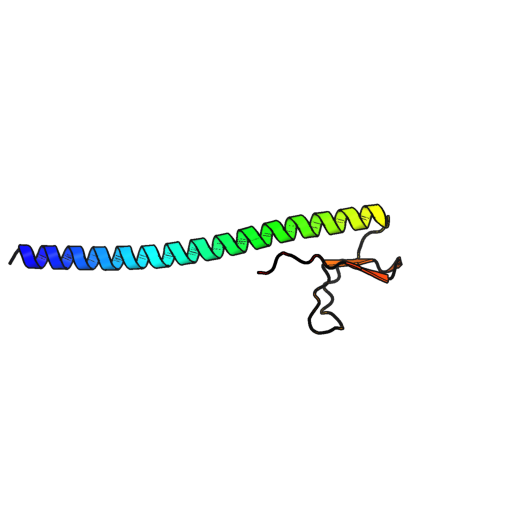L A CA 1
ATOM 720 C C . VAL A 1 86 ? -11.066 -3.408 8.437 1.00 77.06 86 VAL A C 1
ATOM 722 O O . VAL A 1 86 ? -9.937 -3.274 7.969 1.00 77.06 86 VAL A O 1
ATOM 725 N N . GLN A 1 87 ? -12.026 -4.076 7.811 1.00 73.25 87 GLN A N 1
ATOM 726 C CA . GLN A 1 87 ? -11.824 -4.631 6.486 1.00 73.25 87 GLN A CA 1
ATOM 727 C C . GLN A 1 87 ? -11.648 -3.498 5.476 1.00 73.25 87 GLN A C 1
ATOM 729 O O . GLN A 1 87 ? -12.576 -2.748 5.159 1.00 73.25 87 GLN A O 1
ATOM 734 N N . GLY A 1 88 ? -10.421 -3.363 4.978 1.00 66.81 88 GLY A N 1
ATOM 735 C CA . GLY A 1 88 ? -10.151 -2.572 3.790 1.00 66.81 88 GLY A CA 1
ATOM 736 C C . GLY A 1 88 ? -10.793 -3.224 2.565 1.00 66.81 88 GLY A C 1
ATOM 737 O O . GLY A 1 88 ? -11.034 -4.430 2.535 1.00 66.81 88 GLY A O 1
ATOM 738 N N . ALA A 1 89 ? -11.034 -2.437 1.518 1.00 59.66 89 ALA A N 1
ATOM 739 C CA . ALA A 1 89 ? -11.349 -2.994 0.208 1.00 59.66 89 ALA A CA 1
ATOM 740 C C . ALA A 1 89 ? -10.081 -3.658 -0.356 1.00 59.66 89 ALA A C 1
ATOM 742 O O . ALA A 1 89 ? -9.302 -3.020 -1.057 1.00 59.66 89 ALA A O 1
ATOM 743 N N . GLN A 1 90 ? -9.832 -4.915 0.008 1.00 52.88 90 GLN A N 1
ATOM 744 C CA . GLN A 1 90 ? -8.894 -5.759 -0.719 1.00 52.88 90 GLN A CA 1
ATOM 745 C C . GLN 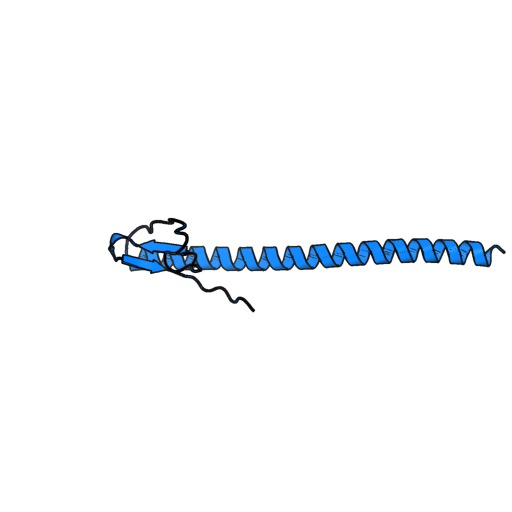A 1 90 ? -9.631 -6.330 -1.936 1.00 52.88 90 GLN A C 1
ATOM 747 O O . GLN A 1 90 ? -10.511 -7.178 -1.799 1.00 52.88 90 GLN A O 1
ATOM 752 N N . HIS A 1 91 ? -9.286 -5.827 -3.121 1.00 41.72 91 HIS A N 1
ATOM 753 C CA . HIS A 1 91 ? -9.588 -6.438 -4.414 1.00 41.72 91 HIS A CA 1
ATOM 754 C C . HIS A 1 91 ? -8.318 -6.486 -5.255 1.00 41.72 91 HIS A C 1
ATOM 756 O O . HIS A 1 91 ? -7.582 -5.474 -5.259 1.00 41.72 91 HIS A O 1
#